Protein AF-A7I366-F1 (afdb_monomer_lite)

pLDDT: mean 82.1, std 17.35, range [37.41, 98.12]

Secondary structure (DSSP, 8-state):
-HHHHHHTS-GGGGTS----HHHHTT-EEEEEEEETTTTEEEEEEEE-SSHHHHHHHHHHTSSS-HHHHHHHHHHHHTS-HHHHHHHHHH---TTTTTT--S-TTSHHHHHHHHHHHHT-EEEEEEEEEEEEEEEEEETTTTEEEEEEEEEEEEEEEEEEEEEEE-

Sequence (166 aa):
MGNTLEHAYIDSFNKSGIKNLGKEKLKWWVCGYYSKNEKNLVLIFYDYGVGIRESAKYNAGKKVDNIFKERILNFIDKKTDAELINMAINKDLSKYKKYFKRDRGKGLKSFQNFAKECGYDSELMVISGNGRYIFTYDSKNLKENINTNIIKYDIDGMFIKWKLQL

Organism: Campylobacter hominis (strain ATCC BAA-381 / DSM 21671 / CCUG 45161 / LMG 19568 / NCTC 13146 / CH001A) (NCBI:txid360107)

Foldseek 3Di:
DVCLVLQFQDPCLVVPPPPDPQNVVSDKDKDWDADPVQRKTKIKIFHLGQWQLVSQLVLLPPADDPVSSVVSNVVSVPDDSQVSVCCQAPDPPVVCCVPPVDPGRCVNVVLVVVCQVVLWWKWKWKAAFQKIWIWTAHSVVRDIDIDIDGHPGTDGGMMIMMMTRD

Radius of gyration: 16.86 Å; chains: 1; bounding box: 44×35×49 Å

Structure (mmCIF, N/CA/C/O backbone):
data_AF-A7I366-F1
#
_entry.id   AF-A7I366-F1
#
loop_
_atom_site.group_PDB
_atom_site.id
_atom_site.type_symbol
_atom_site.label_atom_id
_atom_site.label_alt_id
_atom_site.label_comp_id
_atom_site.label_asym_id
_atom_site.label_entity_id
_atom_site.label_seq_id
_atom_site.pdbx_PDB_ins_code
_atom_site.Cartn_x
_atom_site.Cartn_y
_atom_site.Cartn_z
_atom_site.occupancy
_atom_site.B_iso_or_equiv
_atom_site.auth_seq_id
_atom_site.auth_comp_id
_atom_site.auth_asym_id
_atom_site.auth_atom_id
_atom_site.pdbx_PDB_model_num
ATOM 1 N N . MET A 1 1 ? -10.075 2.582 -10.572 1.00 65.56 1 MET A N 1
ATOM 2 C CA . MET A 1 1 ? -9.087 3.151 -9.634 1.00 65.56 1 MET A CA 1
ATOM 3 C C . MET A 1 1 ? -8.048 3.926 -10.437 1.00 65.56 1 MET A C 1
ATOM 5 O O . MET A 1 1 ? -7.474 3.344 -11.349 1.00 65.56 1 MET A O 1
ATOM 9 N N . GLY A 1 2 ? -7.829 5.217 -10.148 1.00 68.88 2 GLY A N 1
ATOM 10 C CA . GLY A 1 2 ? -6.888 6.064 -10.907 1.00 68.88 2 GLY A CA 1
ATOM 11 C C . GLY A 1 2 ? -5.450 5.530 -10.895 1.00 68.88 2 GLY A C 1
ATOM 12 O O . GLY A 1 2 ? -4.852 5.370 -11.953 1.00 68.88 2 GLY A O 1
ATOM 13 N N . ASN A 1 3 ? -4.952 5.117 -9.720 1.00 72.00 3 ASN A N 1
ATOM 14 C CA . ASN A 1 3 ? -3.615 4.520 -9.573 1.00 72.00 3 ASN A CA 1
ATOM 15 C C . ASN A 1 3 ? -3.391 3.322 -10.504 1.00 72.00 3 ASN A C 1
ATOM 17 O O . ASN A 1 3 ? -2.336 3.212 -11.115 1.00 72.00 3 ASN A O 1
ATOM 21 N N . THR A 1 4 ? -4.379 2.438 -10.640 1.00 73.56 4 THR A N 1
ATOM 22 C CA . THR A 1 4 ? -4.276 1.272 -11.520 1.00 73.56 4 THR A CA 1
ATOM 23 C C . THR A 1 4 ? -4.104 1.697 -12.980 1.00 73.56 4 THR A C 1
ATOM 25 O O . THR A 1 4 ? -3.172 1.255 -13.643 1.00 73.56 4 THR A O 1
ATOM 28 N N . LEU A 1 5 ? -4.944 2.608 -13.478 1.00 69.31 5 LEU A N 1
ATOM 29 C CA . LEU A 1 5 ? -4.851 3.081 -14.864 1.00 69.31 5 LEU A CA 1
ATOM 30 C C . LEU A 1 5 ? -3.518 3.789 -15.151 1.00 69.31 5 LEU A C 1
ATOM 32 O O . LEU A 1 5 ? -2.992 3.688 -16.253 1.00 69.31 5 LEU A O 1
ATOM 36 N N . GLU A 1 6 ? -2.955 4.484 -14.163 1.00 70.19 6 GLU A N 1
ATOM 37 C CA . GLU A 1 6 ? -1.702 5.224 -14.332 1.00 70.19 6 GLU A CA 1
ATOM 38 C C . GLU A 1 6 ? -0.433 4.378 -14.163 1.00 70.19 6 GLU A C 1
ATOM 40 O O . GLU A 1 6 ? 0.637 4.775 -14.643 1.00 70.19 6 GLU A O 1
ATOM 45 N N . HIS A 1 7 ? -0.501 3.278 -13.410 1.00 73.50 7 HIS A N 1
ATOM 46 C CA . HIS A 1 7 ? 0.689 2.581 -12.907 1.00 73.50 7 HIS A CA 1
ATOM 47 C C . HIS A 1 7 ? 0.687 1.070 -13.134 1.00 73.50 7 HIS A C 1
ATOM 49 O O . HIS A 1 7 ? 1.767 0.490 -13.219 1.00 73.50 7 HIS A O 1
ATOM 55 N N . ALA A 1 8 ? -0.481 0.431 -13.220 1.00 76.31 8 ALA A N 1
ATOM 56 C CA . ALA A 1 8 ? -0.594 -1.018 -13.366 1.00 76.31 8 ALA A CA 1
ATOM 57 C C . ALA A 1 8 ? -0.477 -1.459 -14.833 1.00 76.31 8 ALA A C 1
ATOM 59 O O . ALA A 1 8 ? 0.141 -2.486 -15.110 1.00 76.31 8 ALA A O 1
ATOM 60 N N . TYR A 1 9 ? -1.023 -0.675 -15.769 1.00 78.69 9 TYR A N 1
ATOM 61 C CA . TYR A 1 9 ? -1.103 -1.028 -17.190 1.00 78.69 9 TYR A CA 1
ATOM 62 C C . TYR A 1 9 ? -0.306 -0.054 -18.064 1.00 78.69 9 TYR A C 1
ATOM 64 O O . TYR A 1 9 ? -0.820 0.947 -18.556 1.00 78.69 9 TYR A O 1
ATOM 72 N N . ILE A 1 10 ? 0.985 -0.328 -18.232 1.00 74.25 10 ILE A N 1
ATOM 73 C CA . ILE A 1 10 ? 1.894 0.496 -19.044 1.00 74.25 10 ILE A CA 1
ATOM 74 C C . ILE A 1 10 ? 1.772 0.154 -20.540 1.00 74.25 10 ILE A C 1
ATOM 76 O O . ILE A 1 10 ? 1.463 -0.979 -20.887 1.00 74.25 10 ILE A O 1
ATOM 80 N N . ASP A 1 11 ? 2.070 1.088 -21.451 1.00 64.75 11 ASP A N 1
ATOM 81 C CA . ASP A 1 11 ? 1.878 0.874 -22.906 1.00 64.75 11 ASP A CA 1
ATOM 82 C C . ASP A 1 11 ? 2.648 -0.336 -23.474 1.00 64.75 11 ASP A C 1
ATOM 84 O O . ASP A 1 11 ? 2.230 -0.952 -24.456 1.00 64.75 11 ASP A O 1
ATOM 88 N N . SER A 1 12 ? 3.782 -0.702 -22.860 1.00 58.19 12 SER A N 1
ATOM 89 C CA . SER A 1 12 ? 4.572 -1.880 -23.245 1.00 58.19 12 SER A CA 1
ATOM 90 C C . SER A 1 12 ? 3.915 -3.210 -22.860 1.00 58.19 12 SER A C 1
ATOM 92 O O . SER A 1 12 ? 4.306 -4.250 -23.384 1.00 58.19 12 SER A O 1
ATOM 94 N N . PHE A 1 13 ? 2.898 -3.187 -21.999 1.00 56.84 13 PHE A N 1
ATOM 95 C CA . PHE A 1 13 ? 2.160 -4.362 -21.537 1.00 56.84 13 PHE A CA 1
ATOM 96 C C . PHE A 1 13 ? 1.322 -4.998 -22.656 1.00 56.84 13 PHE A C 1
ATOM 98 O O . PHE A 1 13 ? 1.206 -6.215 -22.717 1.00 56.84 13 PHE A O 1
ATOM 105 N N . ASN A 1 14 ? 0.840 -4.195 -23.611 1.00 50.84 14 ASN A N 1
ATOM 106 C CA . ASN A 1 14 ? 0.123 -4.688 -24.795 1.00 50.84 14 ASN A CA 1
ATOM 107 C C . ASN A 1 14 ? 1.056 -5.266 -25.878 1.00 50.84 14 ASN A C 1
ATOM 109 O O . ASN A 1 14 ? 0.588 -5.925 -26.801 1.00 50.84 14 ASN A O 1
ATOM 113 N N . LYS A 1 15 ? 2.373 -5.021 -25.794 1.00 49.75 15 LYS A N 1
ATOM 114 C CA . LYS A 1 15 ? 3.354 -5.428 -26.820 1.00 49.75 15 LYS A CA 1
ATOM 115 C C . LYS A 1 15 ? 4.118 -6.712 -26.481 1.00 49.75 15 LYS A C 1
ATOM 117 O O . LYS A 1 15 ? 4.785 -7.249 -27.356 1.00 49.75 15 LYS A O 1
ATOM 122 N N . SER A 1 16 ? 4.044 -7.203 -25.243 1.00 50.28 16 SER A N 1
ATOM 123 C CA . SER A 1 16 ? 4.858 -8.332 -24.764 1.00 50.28 16 SER A CA 1
ATOM 124 C C . SER A 1 16 ? 4.280 -9.722 -25.064 1.00 50.28 16 SER A C 1
ATOM 126 O O . SER A 1 16 ? 4.926 -10.717 -24.753 1.00 50.28 16 SER A O 1
ATOM 128 N N . GLY A 1 17 ? 3.082 -9.826 -25.654 1.00 49.22 17 GLY A N 1
ATOM 129 C CA . GLY A 1 17 ? 2.483 -11.115 -26.039 1.00 49.22 17 GLY A CA 1
ATOM 130 C C . GLY A 1 17 ? 2.118 -12.042 -24.868 1.00 49.22 17 GLY A C 1
ATOM 131 O O . GLY A 1 17 ? 1.791 -13.208 -25.092 1.00 49.22 17 GLY A O 1
ATOM 132 N N . ILE A 1 18 ? 2.164 -11.552 -23.622 1.00 50.19 18 ILE A N 1
ATOM 133 C CA . ILE A 1 18 ? 1.820 -12.327 -22.424 1.00 50.19 18 ILE A CA 1
ATOM 134 C C . ILE A 1 18 ? 0.296 -12.498 -22.364 1.00 50.19 18 ILE A C 1
ATOM 136 O O . ILE A 1 18 ? -0.425 -11.605 -21.919 1.00 50.19 18 ILE A O 1
ATOM 140 N N . LYS A 1 19 ? -0.182 -13.674 -22.789 1.00 46.09 19 LYS A N 1
ATOM 141 C CA . LYS A 1 19 ? -1.594 -14.075 -22.728 1.00 46.09 19 LYS A CA 1
ATOM 142 C C . LYS A 1 19 ? -2.020 -14.391 -21.299 1.00 46.09 19 LYS A C 1
ATOM 144 O O . LYS A 1 19 ? -2.027 -15.545 -20.878 1.00 46.09 19 LYS A O 1
ATOM 149 N N . ASN A 1 20 ? -2.375 -13.364 -20.537 1.00 55.56 20 ASN A N 1
ATOM 150 C CA . ASN A 1 20 ? -3.057 -13.527 -19.258 1.00 55.56 20 ASN A CA 1
ATOM 151 C C . ASN A 1 20 ? -4.354 -12.704 -19.288 1.00 55.56 20 ASN A C 1
ATOM 153 O O . ASN A 1 20 ? -4.325 -11.477 -19.339 1.00 55.56 20 ASN A O 1
ATOM 157 N N . LEU A 1 21 ? -5.505 -13.383 -19.276 1.00 51.25 21 LEU A N 1
ATOM 158 C CA . LEU A 1 21 ? -6.839 -12.798 -19.490 1.00 51.25 21 LEU A CA 1
ATOM 159 C C . LEU A 1 21 ? -7.182 -11.642 -18.532 1.00 51.25 21 LEU A C 1
ATOM 161 O O . LEU A 1 21 ? -7.965 -10.759 -18.888 1.00 51.25 21 LEU A O 1
ATOM 165 N N . GLY A 1 22 ? -6.623 -11.642 -17.315 1.00 54.44 22 GLY A N 1
ATOM 166 C CA . GLY A 1 22 ? -6.773 -10.538 -16.358 1.00 54.44 22 GLY A CA 1
ATOM 167 C C . GLY A 1 22 ? -5.958 -9.298 -16.743 1.00 54.44 22 GLY A C 1
ATOM 168 O O . GLY A 1 22 ? -6.433 -8.173 -16.582 1.00 54.44 22 GLY A O 1
ATOM 169 N N . LYS A 1 23 ? -4.769 -9.524 -17.315 1.00 55.84 23 LYS A N 1
ATOM 170 C CA . LYS A 1 23 ? -3.814 -8.512 -17.787 1.00 55.84 23 LYS A CA 1
ATOM 171 C C . LYS A 1 23 ? -4.284 -7.855 -19.090 1.00 55.84 23 LYS A C 1
ATOM 173 O O . LYS A 1 23 ? -4.281 -6.634 -19.186 1.00 55.84 23 LYS A O 1
ATOM 178 N N . GLU A 1 24 ? -4.781 -8.644 -20.044 1.00 59.50 24 GLU A N 1
ATOM 179 C CA . GLU A 1 24 ? -5.268 -8.165 -21.353 1.00 59.50 24 GLU A CA 1
ATOM 180 C C . GLU A 1 24 ? -6.542 -7.316 -21.259 1.00 59.50 24 GLU A C 1
ATOM 182 O O . GLU A 1 24 ? -6.758 -6.408 -22.058 1.00 59.50 24 GLU A O 1
ATOM 187 N N . LYS A 1 25 ? -7.404 -7.600 -20.275 1.00 65.94 25 LYS A N 1
ATOM 188 C CA . LYS A 1 25 ? -8.679 -6.887 -20.088 1.00 65.94 25 LYS A CA 1
ATOM 189 C C . LYS A 1 25 ? -8.584 -5.708 -19.119 1.00 65.94 25 LYS A C 1
ATOM 191 O O . LYS A 1 25 ? -9.624 -5.151 -18.774 1.00 65.94 25 LYS A O 1
ATOM 196 N N . LEU A 1 26 ? -7.374 -5.354 -18.668 1.00 74.75 26 LEU A N 1
ATOM 197 C CA . LEU A 1 26 ? -7.122 -4.225 -17.763 1.00 74.75 26 LEU A CA 1
ATOM 198 C C . LEU A 1 26 ? -8.025 -4.268 -16.515 1.00 74.75 26 LEU A C 1
ATOM 200 O O . LEU A 1 26 ? -8.588 -3.256 -16.085 1.00 74.75 26 LEU A O 1
ATOM 204 N N . LYS A 1 27 ? -8.223 -5.476 -15.967 1.00 81.25 27 LYS A N 1
ATOM 205 C CA . LYS A 1 27 ? -9.156 -5.704 -14.861 1.00 81.25 27 LYS A CA 1
ATOM 206 C C . LYS A 1 27 ? -8.488 -5.493 -13.512 1.00 81.25 27 LYS A C 1
ATOM 208 O O . LYS A 1 27 ? -7.406 -6.019 -13.241 1.00 81.25 27 LYS A O 1
ATOM 213 N N . TRP A 1 28 ? -9.205 -4.782 -12.656 1.00 88.00 28 TRP A N 1
ATOM 214 C CA . TRP A 1 28 ? -8.921 -4.629 -11.240 1.00 88.00 28 TRP A CA 1
ATOM 215 C C . TRP A 1 28 ? -10.203 -4.902 -10.458 1.00 88.00 28 TRP A C 1
ATOM 217 O O . TRP A 1 28 ? -11.311 -4.748 -10.978 1.00 88.00 28 TRP A O 1
ATOM 227 N N . TRP A 1 29 ? -10.040 -5.321 -9.214 1.00 90.56 29 TRP A N 1
ATOM 228 C CA . TRP A 1 29 ? -11.125 -5.676 -8.318 1.00 90.56 29 TRP A CA 1
ATOM 229 C C . TRP A 1 29 ? -11.068 -4.801 -7.083 1.00 90.56 29 TRP A C 1
ATOM 231 O O . TRP A 1 29 ? -10.000 -4.405 -6.613 1.00 90.56 29 TRP A O 1
ATOM 241 N N . VAL A 1 30 ? -12.252 -4.548 -6.547 1.00 93.69 30 VAL A N 1
ATOM 242 C CA . VAL A 1 30 ? -12.439 -4.033 -5.203 1.00 93.69 30 VAL A CA 1
ATOM 243 C C . VAL A 1 30 ? -13.454 -4.920 -4.505 1.00 93.69 30 VAL A C 1
ATOM 245 O O . VAL A 1 30 ? -14.479 -5.274 -5.086 1.00 93.69 30 VAL A O 1
ATOM 248 N N . CYS A 1 31 ? -13.168 -5.289 -3.266 1.00 96.19 31 CYS A N 1
ATOM 249 C CA . CYS A 1 31 ? -14.165 -5.846 -2.372 1.00 96.19 31 CYS A CA 1
ATOM 250 C C . CYS A 1 31 ? -14.085 -5.136 -1.028 1.00 96.19 31 CYS A C 1
ATOM 252 O O . CYS A 1 31 ? -13.063 -4.558 -0.661 1.00 96.19 31 CYS A O 1
ATOM 254 N N . GLY A 1 32 ? -15.189 -5.144 -0.299 1.00 96.50 32 GLY A N 1
ATOM 255 C CA . GLY A 1 32 ? -15.229 -4.538 1.011 1.00 96.50 32 GLY A CA 1
ATOM 256 C C . GLY A 1 32 ? -16.351 -5.114 1.838 1.00 96.50 32 GLY A C 1
ATOM 257 O O . GLY A 1 32 ? -17.340 -5.613 1.302 1.00 96.50 32 GLY A O 1
ATOM 258 N N . TYR A 1 33 ? -16.179 -5.055 3.148 1.00 96.75 33 TYR A N 1
ATOM 259 C CA . TYR A 1 33 ? -17.217 -5.439 4.085 1.00 96.75 33 TYR A CA 1
ATOM 260 C C . TYR A 1 33 ? -17.157 -4.555 5.321 1.00 96.75 33 TYR A C 1
ATOM 262 O O . TYR A 1 33 ? -16.117 -3.987 5.662 1.00 96.75 33 TYR A O 1
ATOM 270 N N . TYR A 1 34 ? -18.298 -4.462 5.994 1.00 97.62 34 TYR A N 1
ATOM 271 C CA . TYR A 1 34 ? -18.425 -3.774 7.264 1.00 97.62 34 TYR A CA 1
ATOM 272 C C . TYR A 1 34 ? -19.049 -4.714 8.293 1.00 97.62 34 TYR A C 1
ATOM 274 O O . TYR A 1 34 ? -20.139 -5.246 8.076 1.00 97.62 34 TYR A O 1
ATOM 282 N N . SER A 1 35 ? -18.357 -4.920 9.412 1.00 96.56 35 SER A N 1
ATOM 283 C CA . SER A 1 35 ? -18.885 -5.647 10.567 1.00 96.56 35 SER A CA 1
ATOM 284 C C . SER A 1 35 ? -19.502 -4.657 11.546 1.00 96.56 35 SER A C 1
ATOM 286 O O . SER A 1 35 ? -18.789 -3.841 12.124 1.00 96.56 35 SER A O 1
ATOM 288 N N . LYS A 1 36 ? -20.821 -4.743 11.762 1.00 94.12 36 LYS A N 1
ATOM 289 C CA . LYS A 1 36 ? -21.526 -3.903 12.748 1.00 94.12 36 LYS A CA 1
ATOM 290 C C . LYS A 1 36 ? -21.092 -4.209 14.182 1.00 94.12 36 LYS A C 1
ATOM 292 O O . LYS A 1 36 ? -20.893 -3.284 14.959 1.00 94.12 36 LYS A O 1
ATOM 297 N N . ASN A 1 37 ? -20.923 -5.491 14.510 1.00 94.81 37 ASN A N 1
ATOM 298 C CA . ASN A 1 37 ? -20.573 -5.934 15.863 1.00 94.81 37 ASN A CA 1
ATOM 299 C C . ASN A 1 37 ? -19.168 -5.477 16.249 1.00 94.81 37 ASN A C 1
ATOM 301 O O . ASN A 1 37 ? -18.953 -4.988 17.351 1.00 94.81 37 ASN A O 1
ATOM 305 N N . GLU A 1 38 ? -18.224 -5.607 15.319 1.00 93.19 38 GLU A N 1
ATOM 306 C CA . GLU A 1 38 ? -16.838 -5.218 15.556 1.00 93.19 38 GLU A CA 1
ATOM 307 C C . GLU A 1 38 ? -16.545 -3.778 15.142 1.00 93.19 38 GLU A C 1
ATOM 309 O O . GLU A 1 38 ? -15.410 -3.359 15.277 1.00 93.19 38 GLU A O 1
ATOM 314 N N . LYS A 1 39 ? -17.507 -3.042 14.570 1.00 95.25 39 LYS A N 1
ATOM 315 C CA . LYS A 1 39 ? -17.306 -1.718 13.950 1.00 95.25 39 LYS A CA 1
ATOM 316 C C . LYS A 1 39 ? -16.096 -1.649 13.003 1.00 95.25 39 LYS A C 1
ATOM 318 O O . LYS A 1 39 ? -15.410 -0.637 12.912 1.00 95.25 39 LYS A O 1
ATOM 323 N N . ASN A 1 40 ? -15.858 -2.727 12.261 1.00 96.12 40 ASN A N 1
ATOM 324 C CA . ASN A 1 40 ? -14.701 -2.868 11.382 1.00 96.12 40 ASN A CA 1
ATOM 325 C C . ASN A 1 40 ? -15.091 -2.665 9.920 1.00 96.12 40 ASN A C 1
ATOM 327 O O . ASN A 1 40 ? -15.897 -3.430 9.391 1.00 96.12 40 ASN A O 1
ATOM 331 N N . LEU A 1 41 ? -14.485 -1.678 9.259 1.00 97.44 41 LEU A N 1
ATOM 332 C CA . LEU A 1 41 ? -14.551 -1.495 7.810 1.00 97.44 41 LEU A CA 1
ATOM 333 C C . LEU A 1 41 ? -13.281 -2.058 7.175 1.00 97.44 41 LEU A C 1
ATOM 335 O O . LEU A 1 41 ? -12.175 -1.671 7.542 1.00 97.44 41 LEU A O 1
ATOM 339 N N . VAL A 1 42 ? -13.434 -2.943 6.193 1.00 97.75 42 VAL A N 1
ATOM 340 C CA . VAL A 1 42 ? -12.314 -3.466 5.407 1.00 97.75 42 VAL A CA 1
ATOM 341 C C . VAL A 1 42 ? -12.575 -3.217 3.935 1.00 97.75 42 VAL A C 1
ATOM 343 O O . VAL A 1 42 ? -13.629 -3.581 3.420 1.00 97.75 42 VAL A O 1
ATOM 346 N N . LEU A 1 43 ? -11.593 -2.632 3.258 1.00 97.31 43 LEU A N 1
ATOM 347 C CA . LEU A 1 43 ? -11.548 -2.459 1.814 1.00 97.31 43 LEU A CA 1
ATOM 348 C C . LEU A 1 43 ? -10.313 -3.173 1.268 1.00 97.31 43 LEU A C 1
ATOM 350 O O . LEU A 1 43 ? -9.216 -3.047 1.811 1.00 97.31 43 LEU A O 1
ATOM 354 N N . ILE A 1 44 ? -10.486 -3.927 0.192 1.00 97.12 44 ILE A N 1
ATOM 355 C CA . ILE A 1 44 ? -9.423 -4.655 -0.492 1.00 97.12 44 ILE A CA 1
ATOM 356 C C . ILE A 1 44 ? -9.460 -4.267 -1.963 1.00 97.12 44 ILE A C 1
ATOM 358 O O . ILE A 1 44 ? -10.514 -4.293 -2.593 1.00 97.12 44 ILE A O 1
ATOM 362 N N . PHE A 1 45 ? -8.298 -3.937 -2.508 1.00 94.75 45 PHE A N 1
ATOM 363 C CA . PHE A 1 45 ? -8.083 -3.625 -3.911 1.00 94.75 45 PHE A CA 1
ATOM 364 C C . PHE A 1 45 ? -7.041 -4.582 -4.467 1.00 94.75 45 PHE A C 1
ATOM 366 O O . PHE A 1 45 ? -6.040 -4.873 -3.808 1.00 94.75 45 PHE A O 1
ATOM 373 N N . TYR A 1 46 ? -7.259 -5.048 -5.688 1.00 93.50 46 TYR A N 1
ATOM 374 C CA . TYR A 1 46 ? -6.273 -5.851 -6.387 1.00 93.50 46 TYR A CA 1
ATOM 375 C C . TYR A 1 46 ? -6.276 -5.530 -7.875 1.00 93.50 46 TYR A C 1
ATOM 377 O O . TYR A 1 46 ? -7.333 -5.518 -8.506 1.00 93.50 46 TYR A O 1
ATOM 385 N N . ASP A 1 47 ? -5.100 -5.289 -8.441 1.00 89.88 47 ASP A N 1
ATOM 386 C CA . ASP A 1 47 ? -4.903 -5.246 -9.886 1.00 89.88 47 ASP A CA 1
ATOM 387 C C . ASP A 1 47 ? -3.969 -6.365 -10.350 1.00 89.88 47 ASP A C 1
ATOM 389 O O . ASP A 1 47 ? -3.082 -6.782 -9.613 1.00 89.88 47 ASP A O 1
ATOM 393 N N . TYR A 1 48 ? -4.152 -6.831 -11.590 1.00 86.38 48 TYR A N 1
ATOM 394 C CA . TYR A 1 48 ? -3.171 -7.676 -12.288 1.00 86.38 48 TYR A CA 1
ATOM 395 C C . TYR A 1 48 ? -2.186 -6.816 -13.099 1.00 86.38 48 TYR A C 1
ATOM 397 O O . TYR A 1 48 ? -1.955 -7.059 -14.280 1.00 86.38 48 TYR A O 1
ATOM 405 N N . GLY A 1 49 ? -1.644 -5.750 -12.518 1.00 85.94 49 GLY A N 1
ATOM 406 C CA . GLY A 1 49 ? -0.675 -4.888 -13.186 1.00 85.94 49 GLY A CA 1
ATOM 407 C C . GLY A 1 49 ? 0.731 -5.468 -13.324 1.00 85.94 49 GLY A C 1
ATOM 408 O O . GLY A 1 49 ? 1.020 -6.610 -12.969 1.00 85.94 49 GLY A O 1
ATOM 409 N N . VAL A 1 50 ? 1.647 -4.613 -13.776 1.00 85.62 50 VAL A N 1
ATOM 410 C CA . VAL A 1 50 ? 3.100 -4.871 -13.792 1.00 85.62 50 VAL A CA 1
ATOM 411 C C . VAL A 1 50 ? 3.751 -4.899 -12.403 1.00 85.62 50 VAL A C 1
ATOM 413 O O . VAL A 1 50 ? 4.907 -5.290 -12.272 1.00 85.62 50 VAL A O 1
ATOM 416 N N . GLY A 1 51 ? 3.032 -4.464 -11.367 1.00 89.25 51 GLY A N 1
ATOM 417 C CA . GLY A 1 51 ? 3.552 -4.360 -10.006 1.00 89.25 51 GLY A CA 1
ATOM 418 C C . GLY A 1 51 ? 4.474 -3.156 -9.777 1.00 89.25 51 GLY A C 1
ATOM 419 O O . GLY A 1 51 ? 4.741 -2.343 -10.666 1.00 89.25 51 GLY A O 1
ATOM 420 N N . ILE A 1 52 ? 4.937 -3.008 -8.536 1.00 9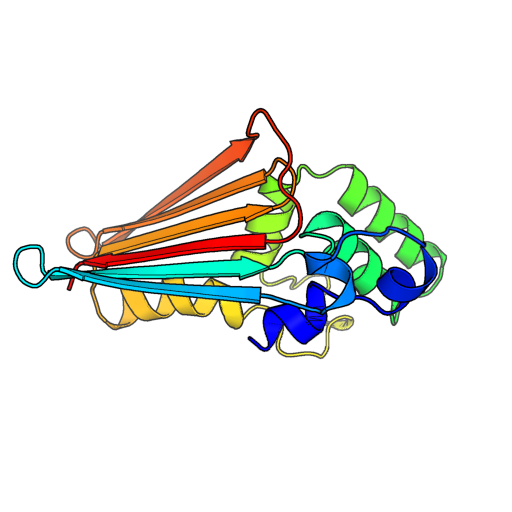0.06 52 ILE A N 1
ATOM 421 C CA . ILE A 1 52 ? 5.610 -1.802 -8.043 1.00 90.06 52 ILE A CA 1
ATOM 422 C C . ILE A 1 52 ? 6.955 -1.548 -8.726 1.00 90.06 52 ILE A C 1
ATOM 424 O O . ILE A 1 52 ? 7.271 -0.402 -9.043 1.00 90.06 52 ILE A O 1
ATOM 428 N N . ARG A 1 53 ? 7.739 -2.601 -8.979 1.00 90.44 53 ARG A N 1
ATOM 429 C CA . ARG A 1 53 ? 9.086 -2.498 -9.548 1.00 90.44 53 ARG A CA 1
ATOM 430 C C . ARG A 1 53 ? 9.054 -2.001 -10.980 1.00 90.44 53 ARG A C 1
ATOM 432 O O . ARG A 1 53 ? 9.679 -0.992 -11.299 1.00 90.44 53 ARG A O 1
ATOM 439 N N . GLU A 1 54 ? 8.291 -2.676 -11.825 1.00 87.00 54 GLU A N 1
ATOM 440 C CA . GLU A 1 54 ? 8.176 -2.313 -13.233 1.00 87.00 54 GLU A CA 1
ATOM 441 C C . GLU A 1 54 ? 7.436 -0.984 -13.406 1.00 87.00 54 GLU A C 1
ATOM 443 O O . GLU A 1 54 ? 7.843 -0.154 -14.222 1.00 87.00 54 GLU A O 1
ATOM 448 N N . SER A 1 55 ? 6.445 -0.698 -12.554 1.00 84.94 55 SER A N 1
ATOM 449 C CA . SER A 1 55 ? 5.847 0.636 -12.476 1.00 84.94 55 SER A CA 1
ATOM 450 C C . SER A 1 55 ? 6.889 1.709 -12.139 1.00 84.94 55 SER A C 1
ATOM 452 O O . SER A 1 55 ? 6.951 2.744 -12.809 1.00 84.94 55 SER A O 1
ATOM 454 N N . ALA A 1 56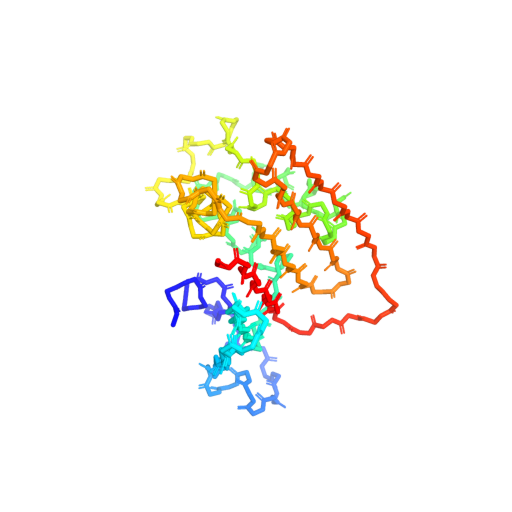 ? 7.760 1.474 -11.152 1.00 84.00 56 ALA A N 1
ATOM 455 C CA . ALA A 1 56 ? 8.823 2.409 -10.789 1.00 84.00 56 ALA A CA 1
ATOM 456 C C . ALA A 1 56 ? 9.816 2.626 -11.944 1.00 84.00 56 ALA A C 1
ATOM 458 O O . ALA A 1 56 ? 10.129 3.776 -12.262 1.00 84.00 56 ALA A O 1
ATOM 459 N N . LYS A 1 57 ? 10.256 1.555 -12.619 1.00 84.25 57 LYS A N 1
ATOM 460 C CA . LYS A 1 57 ? 11.178 1.624 -13.768 1.00 84.25 57 LYS A CA 1
ATOM 461 C C . LYS A 1 57 ? 10.582 2.374 -14.954 1.00 84.25 57 LYS A C 1
ATOM 463 O O . LYS A 1 57 ? 11.209 3.294 -15.478 1.00 84.25 57 LYS A O 1
ATOM 468 N N . TYR A 1 58 ? 9.356 2.030 -15.350 1.00 78.56 58 TYR A N 1
ATOM 469 C CA . TYR A 1 58 ? 8.661 2.691 -16.456 1.00 78.56 58 TYR A CA 1
ATOM 470 C C . TYR A 1 58 ? 8.493 4.192 -16.189 1.00 78.56 58 TYR A C 1
ATOM 472 O O . TYR A 1 58 ? 8.669 5.034 -17.073 1.00 78.56 58 TYR A O 1
ATOM 480 N N . ASN A 1 59 ? 8.211 4.548 -14.938 1.00 73.56 59 ASN A N 1
ATOM 481 C CA . ASN A 1 59 ? 8.053 5.933 -14.533 1.00 73.56 59 ASN A CA 1
ATOM 482 C C . ASN A 1 59 ? 9.378 6.700 -14.388 1.00 73.56 59 ASN A C 1
ATOM 484 O O . ASN A 1 59 ? 9.369 7.918 -14.563 1.00 73.56 59 ASN A O 1
ATOM 488 N N . ALA A 1 60 ? 10.496 6.030 -14.099 1.00 71.88 60 ALA A N 1
ATOM 489 C CA . ALA A 1 60 ? 11.807 6.647 -13.885 1.00 71.88 60 ALA A CA 1
ATOM 490 C C . ALA A 1 60 ? 12.385 7.364 -15.120 1.00 71.88 60 ALA A C 1
ATOM 492 O O . ALA A 1 60 ? 13.232 8.237 -14.969 1.00 71.88 60 ALA A O 1
ATOM 493 N N . GLY A 1 61 ? 11.929 7.027 -16.332 1.00 61.94 61 GLY A N 1
ATOM 494 C CA . GLY A 1 61 ? 12.552 7.468 -17.586 1.00 61.94 61 GLY A CA 1
ATOM 495 C C . GLY A 1 61 ? 11.783 8.495 -18.419 1.00 61.94 61 GLY A C 1
ATOM 496 O O . GLY A 1 61 ? 12.233 8.814 -19.513 1.00 61.94 61 GLY A O 1
ATOM 497 N N . LYS A 1 62 ? 10.625 9.004 -17.972 1.00 63.16 62 LYS A N 1
ATOM 498 C CA . LYS A 1 62 ? 9.762 9.831 -18.845 1.00 63.16 62 LYS A CA 1
ATOM 499 C C . LYS A 1 62 ? 10.269 11.261 -19.108 1.00 63.16 62 LYS A C 1
ATOM 501 O O . LYS A 1 62 ? 9.725 11.907 -19.998 1.00 63.16 62 LYS A O 1
ATOM 506 N N . LYS A 1 63 ? 11.240 11.784 -18.339 1.00 59.75 63 LYS A N 1
ATOM 507 C CA . LYS A 1 63 ? 11.683 13.202 -18.408 1.00 59.75 63 LYS A CA 1
ATOM 508 C C . LYS A 1 63 ? 13.154 13.456 -18.024 1.00 59.75 63 LYS A C 1
ATOM 510 O O . LYS A 1 63 ? 13.491 14.570 -17.633 1.00 59.75 63 LYS A O 1
ATOM 515 N N . VAL A 1 64 ? 14.011 12.442 -18.070 1.00 65.75 64 VAL A N 1
ATOM 516 C CA . VAL A 1 64 ? 15.428 12.556 -17.674 1.00 65.75 64 VAL A CA 1
ATOM 517 C C . VAL A 1 64 ? 16.324 12.074 -18.808 1.00 65.75 64 VAL A C 1
ATOM 519 O O . VAL A 1 64 ? 15.901 11.225 -19.593 1.00 65.75 64 VAL A O 1
ATOM 522 N N . ASP A 1 65 ? 17.533 12.627 -18.909 1.00 73.06 65 ASP A N 1
ATOM 523 C CA . ASP A 1 65 ? 18.525 12.163 -19.879 1.00 73.06 65 ASP A CA 1
ATOM 524 C C . ASP A 1 65 ? 18.940 10.699 -19.621 1.00 73.06 65 ASP A C 1
ATOM 526 O O . ASP A 1 65 ? 18.652 10.111 -18.571 1.00 73.06 65 ASP A O 1
ATOM 530 N N . ASN A 1 66 ? 19.614 10.091 -20.601 1.00 74.06 66 ASN A N 1
ATOM 531 C CA . ASN A 1 66 ? 19.957 8.669 -20.564 1.00 74.06 66 ASN A CA 1
ATOM 532 C C . ASN A 1 66 ? 20.886 8.297 -19.393 1.00 74.06 66 ASN A C 1
ATOM 534 O O . ASN A 1 66 ? 20.722 7.223 -18.815 1.00 74.06 66 ASN A O 1
ATOM 538 N N . ILE A 1 67 ? 21.804 9.185 -18.996 1.00 73.06 67 ILE A N 1
ATOM 539 C CA . ILE A 1 67 ? 22.774 8.933 -17.917 1.00 73.06 67 ILE A CA 1
ATOM 540 C C . ILE A 1 67 ? 22.061 8.918 -16.560 1.00 73.06 67 ILE A C 1
ATOM 542 O O . ILE A 1 67 ? 22.285 8.042 -15.720 1.00 73.06 67 ILE A O 1
ATOM 546 N N . PHE A 1 68 ? 21.161 9.874 -16.328 1.00 72.88 68 PHE A N 1
ATOM 547 C CA . PHE A 1 68 ? 20.356 9.912 -15.112 1.00 72.88 68 PHE A CA 1
ATOM 548 C C . PHE A 1 68 ? 19.335 8.778 -15.066 1.00 72.88 68 PHE A C 1
ATOM 550 O O . PHE A 1 68 ? 19.109 8.213 -13.993 1.00 72.88 68 PHE A O 1
ATOM 557 N N . LYS A 1 69 ? 18.758 8.403 -16.211 1.00 77.62 69 LYS A N 1
ATOM 558 C CA . LYS A 1 69 ? 17.857 7.252 -16.309 1.00 77.62 69 LYS A CA 1
ATOM 559 C C . LYS A 1 69 ? 18.543 5.971 -15.837 1.00 77.62 69 LYS A C 1
ATOM 561 O O . LYS A 1 69 ? 17.987 5.272 -14.995 1.00 77.62 69 LYS A O 1
ATOM 566 N N . GLU A 1 70 ? 19.755 5.695 -16.314 1.00 81.06 70 GLU A N 1
ATOM 567 C CA . GLU A 1 70 ? 20.515 4.503 -15.927 1.00 81.06 70 GLU A CA 1
ATOM 568 C C . GLU A 1 70 ? 20.816 4.475 -14.422 1.00 81.06 70 GLU A C 1
ATOM 570 O O . GLU A 1 70 ? 20.604 3.465 -13.752 1.00 81.06 70 GLU A O 1
ATOM 575 N N . ARG A 1 71 ? 21.207 5.618 -13.843 1.00 80.12 71 ARG A N 1
ATOM 576 C CA . ARG A 1 71 ? 21.421 5.740 -12.391 1.00 80.12 71 ARG A CA 1
ATOM 577 C C . ARG A 1 71 ? 20.162 5.438 -11.578 1.00 80.12 71 ARG A C 1
ATOM 579 O O . ARG A 1 71 ? 20.260 4.787 -10.539 1.00 80.12 71 ARG A O 1
ATOM 586 N N . ILE A 1 72 ? 18.993 5.901 -12.026 1.00 79.50 72 ILE A N 1
ATOM 587 C CA . ILE A 1 72 ? 17.723 5.642 -11.331 1.00 79.50 72 ILE A CA 1
ATOM 588 C C . ILE A 1 72 ? 17.320 4.170 -11.469 1.00 79.50 72 ILE A C 1
ATOM 590 O O . ILE A 1 72 ? 16.893 3.575 -10.482 1.00 79.50 72 ILE A O 1
ATOM 594 N N . LEU A 1 73 ? 17.484 3.567 -12.648 1.00 84.25 73 LEU A N 1
ATOM 595 C CA . LEU A 1 73 ? 17.201 2.143 -12.854 1.00 84.25 73 LEU A CA 1
ATOM 596 C C . LEU A 1 73 ? 18.101 1.268 -11.973 1.00 84.25 73 LEU A C 1
ATOM 598 O O . LEU A 1 73 ? 17.586 0.464 -11.202 1.00 84.25 73 LEU A O 1
ATOM 602 N N . ASN A 1 74 ? 19.409 1.537 -11.956 1.00 86.19 74 ASN A N 1
ATOM 603 C CA . ASN A 1 74 ? 20.362 0.865 -11.069 1.00 86.19 74 ASN A CA 1
ATOM 604 C C . ASN A 1 74 ? 20.009 1.040 -9.586 1.00 86.19 74 ASN A C 1
ATOM 606 O O . ASN A 1 74 ? 20.215 0.136 -8.777 1.00 86.19 74 ASN A O 1
ATOM 610 N N . PHE A 1 75 ? 19.484 2.206 -9.201 1.00 86.44 75 PHE A N 1
ATOM 611 C CA . PHE A 1 75 ? 18.990 2.424 -7.845 1.00 86.44 75 PHE A CA 1
ATOM 612 C C . PHE A 1 75 ? 17.755 1.562 -7.542 1.00 86.44 75 PHE A C 1
ATOM 614 O O . PHE A 1 75 ? 17.691 0.981 -6.463 1.00 86.44 75 PHE A O 1
ATOM 621 N N . ILE A 1 76 ? 16.797 1.459 -8.470 1.00 87.44 76 ILE A N 1
ATOM 622 C CA . ILE A 1 76 ? 15.587 0.633 -8.319 1.00 87.44 76 ILE A CA 1
ATOM 623 C C . ILE A 1 76 ? 15.942 -0.857 -8.252 1.00 87.44 76 ILE A C 1
ATOM 625 O O . ILE A 1 76 ? 15.414 -1.569 -7.401 1.00 87.44 76 ILE A O 1
ATOM 629 N N . ASP A 1 77 ? 16.857 -1.331 -9.098 1.00 89.00 77 ASP A N 1
ATOM 630 C CA . ASP A 1 77 ? 17.255 -2.744 -9.142 1.00 89.00 77 ASP A CA 1
ATOM 631 C C . ASP A 1 77 ? 17.956 -3.202 -7.860 1.00 89.00 77 ASP A C 1
ATOM 633 O O . ASP A 1 77 ? 17.805 -4.347 -7.446 1.00 89.00 77 ASP A O 1
ATOM 637 N N . LYS A 1 78 ? 18.638 -2.289 -7.161 1.00 92.31 78 LYS A N 1
ATOM 638 C CA . LYS A 1 78 ? 19.250 -2.556 -5.850 1.00 92.31 78 LYS A CA 1
ATOM 639 C C . LYS A 1 78 ? 18.258 -2.552 -4.684 1.00 92.31 78 LYS A C 1
ATOM 641 O O . LYS A 1 78 ? 18.675 -2.765 -3.547 1.00 92.31 78 LYS A O 1
ATOM 646 N N . LYS A 1 79 ? 16.979 -2.252 -4.924 1.00 91.69 79 LYS A N 1
ATOM 647 C CA . LYS A 1 79 ? 15.944 -2.202 -3.888 1.00 91.69 79 LYS A CA 1
ATOM 648 C C . LYS A 1 79 ? 15.065 -3.433 -3.921 1.00 91.69 79 LYS A C 1
ATOM 650 O O . LYS A 1 79 ? 14.701 -3.921 -4.988 1.00 91.69 79 LYS A O 1
ATOM 655 N N . THR A 1 80 ? 14.684 -3.898 -2.740 1.00 95.06 80 THR A N 1
ATOM 656 C CA . THR A 1 80 ? 13.638 -4.913 -2.573 1.00 95.06 80 THR A CA 1
ATOM 657 C C . THR A 1 80 ? 12.271 -4.325 -2.924 1.00 95.06 80 THR A C 1
ATOM 659 O O . THR A 1 80 ? 12.067 -3.112 -2.831 1.00 95.06 80 THR A O 1
ATOM 662 N N . ASP A 1 81 ? 11.305 -5.165 -3.298 1.00 95.31 81 ASP A N 1
ATOM 663 C CA . ASP A 1 81 ? 9.945 -4.684 -3.574 1.00 95.31 81 ASP A CA 1
ATOM 664 C C . ASP A 1 81 ? 9.318 -4.039 -2.329 1.00 95.31 81 ASP A C 1
ATOM 666 O O . ASP A 1 81 ? 8.652 -3.012 -2.432 1.00 95.31 81 ASP A O 1
ATOM 670 N N . ALA A 1 82 ? 9.603 -4.572 -1.135 1.00 95.88 82 ALA A N 1
ATOM 671 C CA . ALA A 1 82 ? 9.131 -4.013 0.130 1.00 95.88 82 ALA A CA 1
ATOM 672 C C . ALA A 1 82 ? 9.667 -2.588 0.367 1.00 95.88 82 ALA A C 1
ATOM 674 O O . ALA A 1 82 ? 8.916 -1.691 0.763 1.00 95.88 82 ALA A O 1
ATOM 675 N N . GLU A 1 83 ? 10.948 -2.345 0.064 1.00 92.94 83 GLU A N 1
ATOM 676 C CA . GLU A 1 83 ? 11.512 -0.996 0.090 1.00 92.94 83 GLU A CA 1
ATOM 677 C C . GLU A 1 83 ? 10.849 -0.096 -0.953 1.00 92.94 83 GLU A C 1
ATOM 679 O O . GLU A 1 83 ? 10.506 1.035 -0.623 1.00 92.94 83 GLU A O 1
ATOM 684 N N . LEU A 1 84 ? 10.638 -0.570 -2.185 1.00 91.81 84 LEU A N 1
ATOM 685 C CA . LEU A 1 84 ? 9.989 0.217 -3.240 1.00 91.81 84 LEU A CA 1
ATOM 686 C C . LEU A 1 84 ? 8.555 0.617 -2.858 1.00 91.81 84 LEU A C 1
ATOM 688 O O . LEU A 1 84 ? 8.174 1.770 -3.065 1.00 91.81 84 LEU A O 1
ATOM 692 N N . ILE A 1 85 ? 7.792 -0.284 -2.233 1.00 93.06 85 ILE A N 1
ATOM 693 C CA . ILE A 1 85 ? 6.455 0.007 -1.695 1.00 93.06 85 ILE A CA 1
ATOM 694 C C . ILE A 1 85 ? 6.546 1.071 -0.598 1.00 93.06 85 ILE A C 1
ATOM 696 O O . ILE A 1 85 ? 5.860 2.090 -0.670 1.00 93.06 85 ILE A O 1
ATOM 700 N N . ASN A 1 86 ? 7.434 0.887 0.385 1.00 92.31 86 ASN A N 1
ATOM 701 C CA . ASN A 1 86 ? 7.637 1.871 1.449 1.00 92.31 86 ASN A CA 1
ATOM 702 C C . ASN A 1 86 ? 8.022 3.246 0.874 1.00 92.31 86 ASN A C 1
ATOM 704 O O . ASN A 1 86 ? 7.530 4.277 1.325 1.00 92.31 86 ASN A O 1
ATOM 708 N N . MET A 1 87 ? 8.859 3.279 -0.167 1.00 87.50 87 MET A N 1
ATOM 709 C CA . MET A 1 87 ? 9.204 4.509 -0.876 1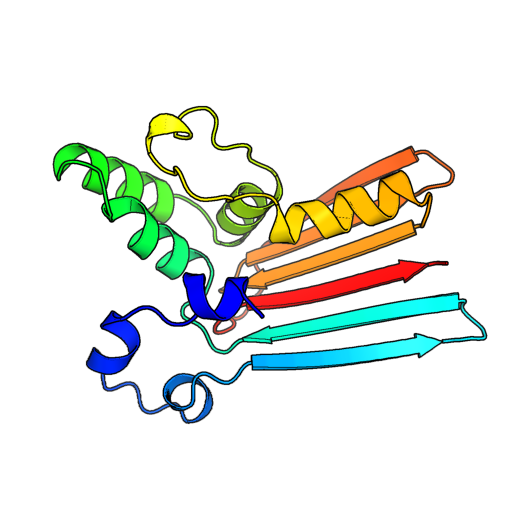.00 87.50 87 MET A CA 1
ATOM 710 C C . MET A 1 87 ? 7.993 5.156 -1.546 1.00 87.50 87 MET A C 1
ATOM 712 O O . MET A 1 87 ? 7.824 6.364 -1.423 1.00 87.50 87 MET A O 1
ATOM 716 N N . ALA A 1 88 ? 7.147 4.378 -2.218 1.00 85.56 88 ALA A N 1
ATOM 717 C CA . ALA A 1 88 ? 5.959 4.893 -2.891 1.00 85.56 88 ALA A CA 1
ATOM 718 C C . ALA A 1 88 ? 4.909 5.460 -1.919 1.00 85.56 88 ALA A C 1
ATOM 720 O O . ALA A 1 88 ? 4.184 6.386 -2.280 1.00 85.56 88 ALA A O 1
ATOM 721 N N . ILE A 1 89 ? 4.833 4.917 -0.699 1.00 87.50 89 ILE A N 1
ATOM 722 C CA . ILE A 1 89 ? 3.867 5.333 0.326 1.00 87.50 89 ILE A CA 1
ATOM 723 C C . ILE A 1 89 ? 4.401 6.495 1.166 1.00 87.50 89 ILE A C 1
ATOM 725 O O . ILE A 1 89 ? 3.706 7.486 1.365 1.00 87.50 89 ILE A O 1
ATOM 729 N N . ASN A 1 90 ? 5.621 6.364 1.691 1.00 83.62 90 ASN A N 1
ATOM 730 C CA . ASN A 1 90 ? 6.134 7.238 2.745 1.00 83.62 90 ASN A CA 1
ATOM 731 C C . ASN A 1 90 ? 7.152 8.268 2.270 1.00 83.62 90 ASN A C 1
ATOM 733 O O . ASN A 1 90 ? 7.353 9.269 2.958 1.00 83.62 90 ASN A O 1
ATOM 737 N N . LYS A 1 91 ? 7.837 8.041 1.144 1.00 69.56 91 LYS A N 1
ATOM 738 C CA . LYS A 1 91 ? 8.850 8.996 0.701 1.00 69.56 91 LYS A CA 1
ATOM 739 C C . LYS A 1 91 ? 8.200 10.077 -0.135 1.00 69.56 91 LYS A C 1
ATOM 741 O O . LYS A 1 91 ? 7.911 9.907 -1.316 1.00 69.56 91 LYS A O 1
ATOM 746 N N . ASP A 1 92 ? 8.114 11.244 0.480 1.00 56.19 92 ASP A N 1
ATOM 747 C CA . ASP A 1 92 ? 8.193 12.496 -0.239 1.00 56.19 92 ASP A CA 1
ATOM 748 C C . ASP A 1 92 ? 9.548 12.475 -0.969 1.00 56.19 92 ASP A C 1
ATOM 750 O O . ASP A 1 92 ? 10.604 12.611 -0.350 1.00 56.19 92 ASP A O 1
ATOM 754 N N . LEU A 1 93 ? 9.548 12.147 -2.266 1.00 49.97 93 LEU A N 1
ATOM 755 C CA . LEU A 1 93 ? 10.736 12.052 -3.124 1.00 49.97 93 LEU A CA 1
ATOM 756 C C . LEU A 1 93 ? 11.363 13.448 -3.299 1.00 49.97 93 LEU A C 1
ATOM 758 O O . LEU A 1 93 ? 11.552 13.903 -4.415 1.00 49.97 93 LEU A O 1
ATOM 762 N N . SER A 1 94 ? 11.677 14.169 -2.226 1.00 37.41 94 SER A N 1
ATOM 763 C CA . SER A 1 94 ? 12.152 15.555 -2.221 1.00 37.41 94 SER A CA 1
ATOM 764 C C . SER A 1 94 ? 13.395 15.744 -3.091 1.00 37.41 94 SER A C 1
ATOM 766 O O . SER A 1 94 ? 13.483 16.722 -3.829 1.00 37.41 94 SER A O 1
ATOM 768 N N . LYS A 1 95 ? 14.289 14.747 -3.133 1.00 38.75 95 LYS A N 1
ATOM 769 C CA . LYS A 1 95 ? 15.467 14.739 -4.020 1.00 38.75 95 LYS A CA 1
ATOM 770 C C . LYS A 1 95 ? 15.124 14.571 -5.513 1.00 38.75 95 LYS A C 1
ATOM 772 O O . LYS A 1 95 ? 15.926 14.933 -6.366 1.00 38.75 95 LYS A O 1
ATOM 777 N N . TYR A 1 96 ? 13.926 14.078 -5.832 1.00 46.56 96 TYR A N 1
ATOM 778 C CA . TYR A 1 96 ? 13.431 13.845 -7.195 1.00 46.56 96 TYR A CA 1
ATOM 779 C C . TYR A 1 96 ? 12.118 14.594 -7.520 1.00 46.56 96 TYR A C 1
ATOM 781 O O . TYR A 1 96 ? 11.580 14.437 -8.616 1.00 46.56 96 TYR A O 1
ATOM 789 N N . LYS A 1 97 ? 11.627 15.463 -6.618 1.00 44.25 97 LYS A N 1
ATOM 790 C CA . LYS A 1 97 ? 10.395 16.266 -6.765 1.00 44.25 97 LYS A CA 1
ATOM 791 C C . LYS A 1 97 ? 10.411 17.116 -8.034 1.00 44.25 97 LYS A C 1
ATOM 793 O O . LYS A 1 97 ? 9.375 17.290 -8.667 1.00 44.25 97 LYS A O 1
ATOM 798 N N . LYS A 1 98 ? 11.594 17.586 -8.454 1.00 44.69 98 LYS A N 1
ATOM 799 C CA . LYS A 1 98 ? 11.776 18.354 -9.699 1.00 44.69 98 LYS A CA 1
ATOM 800 C C . LYS A 1 98 ? 11.387 17.581 -10.968 1.00 44.69 98 LYS A C 1
ATOM 802 O O . LYS A 1 98 ? 11.061 18.211 -11.968 1.00 44.69 98 LYS A O 1
ATOM 807 N N . TYR A 1 99 ? 11.372 16.249 -10.932 1.00 47.12 99 TYR A N 1
ATOM 808 C CA . TYR A 1 99 ? 11.198 15.406 -12.122 1.00 47.12 99 TYR A CA 1
ATOM 809 C C . TYR A 1 99 ? 9.830 14.712 -12.187 1.00 47.12 99 TYR A C 1
ATOM 811 O O . TYR A 1 99 ? 9.409 14.257 -13.251 1.00 47.12 99 TYR A O 1
ATOM 819 N N . PHE A 1 100 ? 9.084 14.703 -11.080 1.00 45.56 100 PHE A N 1
ATOM 820 C CA . PHE A 1 100 ? 7.770 14.073 -10.970 1.00 45.56 100 PHE A CA 1
ATOM 821 C C . PHE A 1 100 ? 6.681 15.120 -10.705 1.00 45.56 100 PHE A C 1
ATOM 823 O O . PHE A 1 100 ? 6.096 15.177 -9.636 1.00 45.56 100 PHE A O 1
ATOM 830 N N . LYS A 1 101 ? 6.393 15.955 -11.711 1.00 42.88 101 LYS A N 1
ATOM 831 C CA . LYS A 1 101 ? 5.388 17.043 -11.669 1.00 42.88 101 LYS A CA 1
ATOM 832 C C . LYS A 1 101 ? 3.909 16.586 -11.651 1.00 42.88 101 LYS A C 1
ATOM 834 O O . LYS A 1 101 ? 3.030 17.393 -11.922 1.00 42.88 101 LYS A O 1
ATOM 839 N N . ARG A 1 102 ? 3.622 15.303 -11.408 1.00 45.81 102 ARG A N 1
ATOM 840 C CA . ARG A 1 102 ? 2.245 14.799 -11.223 1.00 45.81 102 ARG A CA 1
ATOM 841 C C . ARG A 1 102 ? 2.005 14.575 -9.739 1.00 45.81 102 ARG A C 1
ATOM 843 O O . ARG A 1 102 ? 2.975 14.361 -9.023 1.00 45.81 102 ARG A O 1
ATOM 850 N N . ASP A 1 103 ? 0.742 14.617 -9.327 1.00 45.00 103 ASP A N 1
ATOM 851 C CA . ASP A 1 103 ? 0.213 14.548 -7.954 1.00 45.00 103 ASP A CA 1
ATOM 852 C C . ASP A 1 103 ? 0.512 13.195 -7.250 1.00 45.00 103 ASP A C 1
ATOM 854 O O . ASP A 1 103 ? -0.359 12.488 -6.747 1.00 45.00 103 ASP A O 1
ATOM 858 N N . ARG A 1 104 ? 1.781 12.777 -7.273 1.00 51.47 104 ARG A N 1
ATOM 859 C CA . ARG A 1 104 ? 2.293 11.531 -6.711 1.00 51.47 104 ARG A CA 1
ATOM 860 C C . ARG A 1 104 ? 2.424 11.675 -5.204 1.00 51.47 104 ARG A C 1
ATOM 862 O O . ARG A 1 104 ? 2.847 12.713 -4.708 1.00 51.47 104 ARG A O 1
ATOM 869 N N . GLY A 1 105 ? 2.103 10.600 -4.490 1.00 50.03 105 GLY A N 1
ATOM 870 C CA . GLY A 1 105 ? 2.230 10.533 -3.033 1.00 50.03 105 GLY A CA 1
ATOM 871 C C . GLY A 1 105 ? 0.949 10.845 -2.261 1.00 50.03 105 GLY A C 1
ATOM 872 O O . GLY A 1 105 ? 0.948 10.683 -1.049 1.00 50.03 105 GLY A O 1
ATOM 873 N N . LYS A 1 106 ? -0.156 11.216 -2.926 1.00 58.25 106 LYS A N 1
ATOM 874 C CA . LYS A 1 106 ? -1.461 11.347 -2.254 1.00 58.25 106 LYS A CA 1
ATOM 875 C C . LYS A 1 106 ? -2.136 9.990 -2.054 1.00 58.25 106 LYS A C 1
ATOM 877 O O . LYS A 1 106 ? -2.468 9.647 -0.936 1.00 58.25 106 LYS A O 1
ATOM 882 N N . GLY A 1 107 ? -2.237 9.161 -3.097 1.00 74.50 107 GLY A N 1
ATOM 883 C CA . GLY A 1 107 ? -3.095 7.964 -3.091 1.00 74.50 107 GLY A CA 1
ATOM 884 C C . GLY A 1 107 ? -2.953 7.044 -1.868 1.00 74.50 107 GLY A C 1
ATOM 885 O O . GLY A 1 107 ? -3.885 6.926 -1.080 1.00 74.50 107 GLY A O 1
ATOM 886 N N . LEU A 1 108 ? -1.797 6.390 -1.691 1.00 82.81 108 LEU A N 1
ATOM 887 C CA . LEU A 1 108 ? -1.624 5.429 -0.590 1.00 82.81 108 LEU A CA 1
ATOM 888 C C . LEU A 1 108 ? -1.398 6.100 0.776 1.00 82.81 108 LEU A C 1
ATOM 890 O O . LEU A 1 108 ? -1.819 5.562 1.799 1.00 82.81 108 LEU A O 1
ATOM 894 N N . LYS A 1 109 ? -0.772 7.285 0.801 1.00 87.94 109 LYS A N 1
ATOM 895 C CA . LYS A 1 109 ? -0.552 8.049 2.037 1.00 87.94 109 LYS A CA 1
ATOM 896 C C . LYS A 1 109 ? -1.862 8.592 2.612 1.00 87.94 109 LYS A C 1
ATOM 898 O O . LYS A 1 109 ? -2.011 8.637 3.828 1.00 87.94 109 LYS A O 1
ATOM 903 N N . SER A 1 110 ? -2.830 8.926 1.758 1.00 87.75 110 SER A N 1
ATOM 904 C CA . SER A 1 110 ? -4.153 9.408 2.162 1.00 87.75 110 SER A CA 1
ATOM 905 C C . SER A 1 110 ? -4.909 8.415 3.040 1.00 87.75 110 SER A C 1
ATOM 907 O O . SER A 1 110 ? -5.609 8.862 3.935 1.00 87.75 110 SER A O 1
ATOM 909 N N . PHE A 1 111 ? -4.734 7.099 2.871 1.00 91.56 111 PHE A N 1
ATOM 910 C CA . PHE A 1 111 ? -5.332 6.117 3.789 1.00 91.56 111 PHE A CA 1
ATOM 911 C C . PHE A 1 111 ? -4.795 6.263 5.219 1.00 91.56 111 PHE A C 1
ATOM 913 O O . PHE A 1 111 ? -5.554 6.196 6.182 1.00 91.56 111 PHE A O 1
ATOM 920 N N . GLN A 1 112 ? -3.487 6.503 5.355 1.00 93.50 112 GLN A N 1
ATOM 921 C CA . GLN A 1 112 ? -2.848 6.721 6.655 1.00 93.50 112 GLN A CA 1
ATOM 922 C C . GLN A 1 112 ? -3.287 8.050 7.265 1.00 93.50 112 GLN A C 1
ATOM 924 O O . GLN A 1 112 ? -3.586 8.110 8.453 1.00 93.50 112 GLN A O 1
ATOM 929 N N . ASN A 1 113 ? -3.322 9.109 6.453 1.00 92.62 113 ASN A N 1
ATOM 930 C CA . ASN A 1 113 ? -3.726 10.435 6.910 1.00 92.62 113 ASN A CA 1
ATOM 931 C C . ASN A 1 113 ? -5.194 10.444 7.341 1.00 92.62 113 ASN A C 1
ATOM 933 O O . ASN A 1 113 ? -5.484 10.930 8.423 1.00 92.62 113 ASN A O 1
ATOM 937 N N . PHE A 1 114 ? -6.085 9.816 6.568 1.00 93.94 114 PHE A N 1
ATOM 938 C CA . PHE A 1 114 ? -7.503 9.702 6.905 1.00 93.94 114 PHE A CA 1
ATOM 939 C C . PHE A 1 114 ? -7.716 9.055 8.278 1.00 93.94 114 PHE A C 1
ATOM 941 O O . PHE A 1 114 ? -8.426 9.601 9.114 1.00 93.94 114 PHE A O 1
ATOM 948 N N . ALA A 1 115 ? -7.064 7.917 8.542 1.00 94.06 115 ALA A N 1
ATOM 949 C CA . ALA A 1 115 ? -7.182 7.242 9.834 1.00 94.06 115 ALA A CA 1
ATOM 950 C C . ALA A 1 115 ? -6.733 8.130 11.005 1.00 94.06 115 ALA A C 1
ATOM 952 O O . ALA A 1 115 ? -7.394 8.175 12.040 1.00 94.06 115 ALA A O 1
ATOM 953 N N . LYS A 1 116 ? -5.633 8.868 10.821 1.00 94.44 116 LYS A N 1
ATOM 954 C CA . LYS A 1 116 ? -5.097 9.793 11.828 1.00 94.44 116 LYS A CA 1
ATOM 955 C C . LYS A 1 116 ? -6.004 10.993 12.060 1.00 94.44 116 LYS A C 1
ATOM 957 O O . LYS A 1 116 ? -6.272 11.334 13.203 1.00 94.44 116 LYS A O 1
ATOM 962 N N . GLU A 1 117 ? -6.472 11.618 10.985 1.00 95.25 117 GLU A N 1
ATOM 963 C CA . GLU A 1 117 ? -7.342 12.797 11.033 1.00 95.25 117 GLU A CA 1
ATOM 964 C C . GLU A 1 117 ? -8.697 12.471 11.669 1.00 95.25 117 GLU A C 1
ATOM 966 O O . GLU A 1 117 ? -9.237 13.287 12.411 1.00 95.25 117 GLU A O 1
ATOM 971 N N . CYS A 1 118 ? -9.225 11.267 11.432 1.00 94.81 118 CYS A N 1
ATOM 972 C CA . CYS A 1 118 ? -10.480 10.814 12.029 1.00 94.81 118 CYS A CA 1
ATOM 973 C C . CYS A 1 118 ? -10.326 10.135 13.402 1.00 94.81 118 CYS A C 1
ATOM 975 O O . CYS A 1 118 ? -11.335 9.871 14.050 1.00 94.81 118 CYS A O 1
ATOM 977 N N . GLY A 1 119 ? -9.102 9.844 13.855 1.00 95.31 119 GLY A N 1
ATOM 978 C CA . GLY A 1 119 ? -8.857 9.189 15.145 1.00 95.31 119 GLY A CA 1
ATOM 979 C C . GLY A 1 119 ? -9.259 7.707 15.198 1.00 95.31 119 GLY A C 1
ATOM 980 O O . GLY A 1 119 ? -9.673 7.226 16.252 1.00 95.31 119 GLY A O 1
ATOM 981 N N . TYR A 1 120 ? -9.127 6.972 14.091 1.00 96.81 120 TYR A N 1
ATOM 982 C CA . TYR A 1 120 ? -9.466 5.544 14.003 1.00 96.81 120 TYR A CA 1
ATOM 983 C C . TYR A 1 120 ? -8.228 4.655 14.024 1.00 96.81 120 TYR A C 1
ATOM 985 O O . TYR A 1 120 ? -7.241 4.979 13.360 1.00 96.81 120 TYR A O 1
ATOM 993 N N . ASP A 1 121 ? -8.297 3.492 14.684 1.00 97.62 121 ASP A N 1
ATOM 994 C CA . ASP A 1 121 ? -7.243 2.493 14.496 1.00 97.62 121 ASP A CA 1
ATOM 995 C C . ASP A 1 121 ? -7.275 2.002 13.047 1.00 97.62 121 ASP A C 1
ATOM 997 O O . ASP A 1 121 ? -8.337 1.800 12.444 1.00 97.62 121 ASP A O 1
ATOM 1001 N N . SER A 1 122 ? -6.096 1.802 12.467 1.00 97.50 122 SER A N 1
ATOM 1002 C CA . SER A 1 122 ? -5.976 1.458 11.053 1.00 97.50 122 SER A CA 1
ATOM 1003 C C . SER A 1 122 ? -4.887 0.436 10.811 1.00 97.50 122 SER A C 1
ATOM 1005 O O . SER A 1 122 ? -3.807 0.518 11.380 1.00 97.50 122 SER A O 1
ATOM 1007 N N . GLU A 1 123 ? -5.132 -0.462 9.861 1.00 98.06 123 GLU A N 1
ATOM 1008 C CA . GLU A 1 123 ? -4.115 -1.312 9.242 1.00 98.06 123 GLU A CA 1
ATOM 1009 C C . GLU A 1 123 ? -4.159 -1.091 7.727 1.00 98.06 123 GLU A C 1
ATOM 1011 O O . GLU A 1 123 ? -5.192 -1.297 7.094 1.00 98.06 123 GLU A O 1
ATOM 1016 N N . LEU A 1 124 ? -3.043 -0.675 7.133 1.00 97.62 124 LEU A N 1
ATOM 1017 C CA . LEU A 1 124 ? -2.857 -0.616 5.686 1.00 97.62 124 LEU A CA 1
ATOM 1018 C C . LEU A 1 124 ? -1.784 -1.626 5.292 1.00 97.62 124 LEU A C 1
ATOM 1020 O O . LEU A 1 124 ? -0.618 -1.472 5.643 1.00 97.62 124 LEU A O 1
ATOM 1024 N N . MET A 1 125 ? -2.170 -2.626 4.515 1.00 98.00 125 MET A N 1
ATOM 1025 C CA . MET A 1 125 ? -1.278 -3.626 3.953 1.00 98.00 125 MET A CA 1
ATOM 1026 C C . MET A 1 125 ? -1.181 -3.443 2.446 1.00 98.00 125 MET A C 1
ATOM 1028 O O . MET A 1 125 ? -2.198 -3.355 1.764 1.00 98.00 125 MET A O 1
ATOM 1032 N N . VAL A 1 126 ? 0.042 -3.425 1.926 1.00 97.19 126 VAL A N 1
ATOM 1033 C CA . VAL A 1 126 ? 0.319 -3.358 0.491 1.00 97.19 126 VAL A CA 1
ATOM 1034 C C . VAL A 1 126 ? 1.297 -4.465 0.131 1.00 97.19 126 VAL A C 1
ATOM 1036 O O . VAL A 1 126 ? 2.329 -4.621 0.785 1.00 97.19 126 VAL A O 1
ATOM 1039 N N . ILE A 1 127 ? 0.964 -5.240 -0.895 1.00 97.56 127 ILE A N 1
ATOM 1040 C CA . ILE A 1 127 ? 1.804 -6.306 -1.435 1.00 97.56 127 ILE A CA 1
ATOM 1041 C C . ILE A 1 127 ? 1.956 -6.078 -2.938 1.00 97.56 127 ILE A C 1
ATOM 1043 O O . ILE A 1 127 ? 0.992 -5.727 -3.619 1.00 97.56 127 ILE A O 1
ATOM 1047 N N . SER A 1 128 ? 3.166 -6.249 -3.457 1.00 95.62 128 SER A N 1
ATOM 1048 C CA . SER A 1 128 ? 3.446 -6.229 -4.893 1.00 95.62 128 SER A CA 1
ATOM 1049 C C . SER A 1 128 ? 4.777 -6.921 -5.162 1.00 95.62 128 SER A C 1
ATOM 1051 O O . SER A 1 128 ? 5.736 -6.675 -4.426 1.00 95.62 128 SER A O 1
ATOM 1053 N N . GLY A 1 129 ? 4.837 -7.790 -6.178 1.00 94.81 129 GLY A N 1
ATOM 1054 C CA . GLY A 1 129 ? 5.970 -8.701 -6.341 1.00 94.81 129 GLY A CA 1
ATOM 1055 C C . GLY A 1 129 ? 6.147 -9.542 -5.077 1.00 94.81 129 GLY A C 1
ATOM 1056 O O . GLY A 1 129 ? 5.165 -10.072 -4.553 1.00 94.81 129 GLY A O 1
ATOM 1057 N N . ASN A 1 130 ? 7.362 -9.610 -4.535 1.00 96.50 130 ASN A N 1
ATOM 1058 C CA . ASN A 1 130 ? 7.620 -10.275 -3.250 1.00 96.50 130 A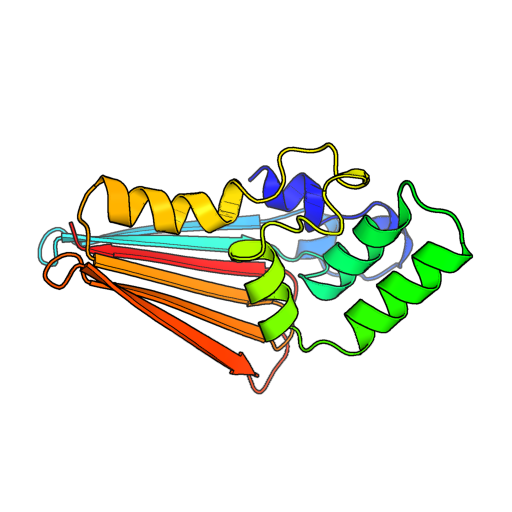SN A CA 1
ATOM 1059 C C . ASN A 1 130 ? 7.615 -9.331 -2.043 1.00 96.50 130 ASN A C 1
ATOM 1061 O O . ASN A 1 130 ? 7.909 -9.746 -0.922 1.00 96.50 130 ASN A O 1
ATOM 1065 N N . GLY A 1 131 ? 7.303 -8.055 -2.246 1.00 97.94 131 GLY A N 1
ATOM 1066 C CA . GLY A 1 131 ? 7.342 -7.051 -1.198 1.00 97.94 131 GLY A CA 1
ATOM 1067 C C . GLY A 1 131 ? 6.040 -6.996 -0.422 1.00 97.94 131 GLY A C 1
ATOM 1068 O O . G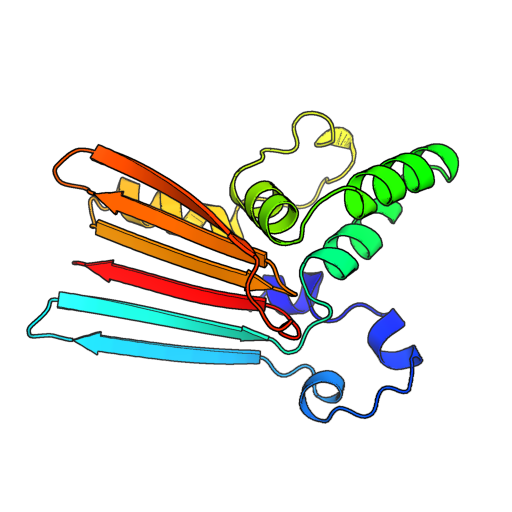LY A 1 131 ? 4.973 -6.897 -1.022 1.00 97.94 131 GLY A O 1
ATOM 1069 N N . ARG A 1 132 ? 6.126 -6.972 0.909 1.00 98.12 132 ARG A N 1
ATOM 1070 C CA . ARG A 1 132 ? 5.002 -6.690 1.802 1.00 98.12 132 ARG A CA 1
ATOM 1071 C C . ARG A 1 132 ? 5.319 -5.497 2.691 1.00 98.12 132 ARG A C 1
ATOM 1073 O O . ARG A 1 132 ? 6.374 -5.423 3.316 1.00 98.12 132 ARG A O 1
ATOM 1080 N N . TYR A 1 133 ? 4.365 -4.582 2.756 1.00 97.62 133 TYR A N 1
ATOM 1081 C CA . TYR A 1 133 ? 4.348 -3.416 3.625 1.00 97.62 133 TYR A CA 1
ATOM 1082 C C . TYR A 1 133 ? 3.093 -3.470 4.490 1.00 97.62 133 TYR A C 1
ATOM 1084 O O . TYR A 1 133 ? 2.003 -3.722 3.976 1.00 97.62 133 TYR A O 1
ATOM 1092 N N . ILE A 1 134 ? 3.236 -3.215 5.786 1.00 98.12 134 ILE A N 1
ATOM 1093 C CA . ILE A 1 134 ? 2.135 -3.070 6.733 1.00 98.12 134 ILE A CA 1
ATOM 1094 C C . ILE A 1 134 ? 2.371 -1.794 7.531 1.00 98.12 134 ILE A C 1
ATOM 1096 O O . ILE A 1 134 ? 3.397 -1.643 8.188 1.00 98.12 134 ILE A O 1
ATOM 1100 N N . PHE A 1 135 ? 1.400 -0.898 7.492 1.00 97.75 135 PHE A N 1
ATOM 1101 C CA . PHE A 1 135 ? 1.286 0.233 8.394 1.00 97.75 135 PHE A CA 1
ATOM 1102 C C . PHE A 1 135 ? 0.165 -0.046 9.388 1.00 97.75 135 PHE A C 1
ATOM 1104 O O . PHE A 1 135 ? -0.917 -0.467 8.977 1.00 97.75 135 PHE A O 1
ATOM 1111 N N . THR A 1 136 ? 0.404 0.232 10.665 1.00 98.06 136 THR A N 1
ATOM 1112 C CA . THR A 1 136 ? -0.635 0.228 11.698 1.00 98.06 136 THR A CA 1
ATOM 1113 C C . THR A 1 136 ? -0.655 1.554 12.439 1.00 98.06 136 THR A C 1
ATOM 1115 O O . THR A 1 136 ? 0.408 2.101 12.736 1.00 98.06 136 THR A O 1
ATOM 1118 N N . TYR A 1 137 ? -1.844 2.031 12.784 1.00 98.00 137 TYR A N 1
ATOM 1119 C CA . TYR A 1 137 ? -2.052 3.204 13.621 1.00 98.00 137 TYR A CA 1
ATOM 1120 C C . TYR A 1 137 ? -2.962 2.846 14.793 1.00 98.00 137 TYR A C 1
ATOM 1122 O O . TYR A 1 137 ? -4.010 2.241 14.578 1.00 98.00 137 TYR A O 1
ATOM 1130 N N . ASP A 1 138 ? -2.517 3.200 15.995 1.00 97.19 138 ASP A N 1
ATOM 1131 C CA . ASP A 1 138 ? -3.253 3.122 17.256 1.00 97.19 138 ASP A CA 1
ATOM 1132 C C . ASP A 1 138 ? -3.662 4.547 17.638 1.00 97.19 138 ASP A C 1
ATOM 1134 O O . ASP A 1 138 ? -2.804 5.383 17.956 1.00 97.19 138 ASP A O 1
ATOM 1138 N N . SER A 1 139 ? -4.959 4.837 17.563 1.00 96.31 139 SER A N 1
ATOM 1139 C CA . SER A 1 139 ? -5.497 6.172 17.806 1.00 96.31 139 SER A CA 1
ATOM 1140 C C . SER A 1 139 ? -5.524 6.532 19.288 1.00 96.31 139 SER A C 1
ATOM 1142 O O . SER A 1 139 ? -5.396 7.707 19.632 1.00 96.31 139 SER A O 1
ATOM 1144 N N . LYS A 1 140 ? -5.592 5.540 20.183 1.00 95.44 140 LYS A N 1
ATOM 1145 C CA . LYS A 1 140 ? -5.575 5.753 21.635 1.00 95.44 140 LYS A CA 1
ATOM 1146 C C . LYS A 1 140 ? -4.207 6.227 22.118 1.00 95.44 140 LYS A C 1
ATOM 1148 O O . LYS A 1 140 ? -4.126 7.126 22.951 1.00 95.44 140 LYS A O 1
ATOM 1153 N N . ASN A 1 141 ? -3.140 5.621 21.604 1.00 96.44 141 ASN A N 1
ATOM 1154 C CA . ASN A 1 141 ? -1.761 5.940 21.983 1.00 96.44 141 ASN A CA 1
ATOM 1155 C C . ASN A 1 141 ? -1.061 6.886 20.994 1.00 96.44 141 ASN A C 1
ATOM 1157 O O . ASN A 1 141 ? 0.114 7.202 21.184 1.00 96.44 141 ASN A O 1
ATOM 1161 N N . LEU A 1 142 ? -1.754 7.306 19.928 1.00 95.19 142 LEU A N 1
ATOM 1162 C CA . LEU A 1 142 ? -1.218 8.115 18.827 1.00 95.19 142 LEU A CA 1
ATOM 1163 C C . LEU A 1 142 ? 0.067 7.524 18.223 1.00 95.19 142 LEU A C 1
ATOM 1165 O O . LEU A 1 142 ? 0.971 8.251 17.802 1.00 95.19 142 LEU A O 1
ATOM 1169 N N . LYS A 1 143 ? 0.162 6.191 18.184 1.00 96.62 143 LYS A N 1
ATOM 1170 C CA . LYS A 1 143 ? 1.373 5.473 17.782 1.00 96.62 143 LYS A CA 1
ATOM 1171 C C . LYS A 1 143 ? 1.197 4.854 16.406 1.00 96.62 143 LYS A C 1
ATOM 1173 O O . LYS A 1 143 ? 0.229 4.146 16.147 1.00 96.62 143 LYS A O 1
ATOM 1178 N N . GLU A 1 144 ? 2.179 5.071 15.540 1.00 95.50 144 GLU A N 1
ATOM 1179 C CA . GLU A 1 144 ? 2.28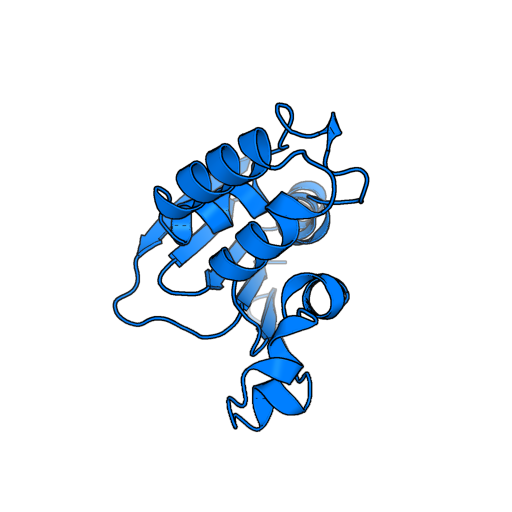2 4.368 14.266 1.00 95.50 144 GLU A CA 1
ATOM 1180 C C . GLU A 1 144 ? 3.394 3.322 14.284 1.00 95.50 144 GLU A C 1
ATOM 1182 O O . GLU A 1 144 ? 4.401 3.459 14.982 1.00 95.50 144 GLU A O 1
ATOM 1187 N N . ASN A 1 145 ? 3.209 2.271 13.494 1.00 96.88 145 ASN A N 1
ATOM 1188 C CA . ASN A 1 145 ? 4.237 1.281 13.232 1.00 96.88 145 ASN A CA 1
ATOM 1189 C C . ASN A 1 145 ? 4.261 0.942 11.742 1.00 96.88 145 ASN A C 1
ATOM 1191 O O . ASN A 1 145 ? 3.221 0.898 11.083 1.00 96.88 145 ASN A O 1
ATOM 1195 N N . ILE A 1 146 ? 5.459 0.697 11.222 1.00 96.56 146 ILE A N 1
ATOM 1196 C CA . ILE A 1 146 ? 5.688 0.253 9.853 1.00 96.56 146 ILE A CA 1
ATOM 1197 C C . ILE A 1 146 ? 6.493 -1.035 9.922 1.00 96.56 146 ILE A C 1
ATOM 1199 O O . ILE A 1 146 ? 7.606 -1.056 10.440 1.00 96.56 146 ILE A O 1
ATOM 1203 N N . ASN A 1 147 ? 5.940 -2.096 9.348 1.00 97.12 147 ASN A N 1
ATOM 1204 C CA . ASN A 1 147 ? 6.627 -3.359 9.156 1.00 97.12 147 ASN A CA 1
ATOM 1205 C C . ASN A 1 147 ? 6.744 -3.650 7.658 1.00 97.12 147 ASN A C 1
ATOM 1207 O O . ASN A 1 147 ? 5.778 -3.520 6.904 1.00 97.12 147 ASN A O 1
ATOM 1211 N N . THR A 1 148 ? 7.936 -4.037 7.224 1.00 96.62 148 THR A N 1
ATOM 1212 C CA . THR A 1 148 ? 8.213 -4.422 5.842 1.00 96.62 148 THR A CA 1
ATOM 1213 C C . THR A 1 148 ? 8.929 -5.753 5.822 1.00 96.62 148 THR A C 1
ATOM 1215 O O . THR A 1 148 ? 9.919 -5.927 6.530 1.00 96.62 148 THR A O 1
ATOM 1218 N N . ASN A 1 149 ? 8.479 -6.670 4.976 1.00 95.94 149 ASN A N 1
ATOM 1219 C CA . ASN A 1 149 ? 9.097 -7.977 4.826 1.00 95.94 149 ASN A CA 1
ATOM 1220 C C . ASN A 1 149 ? 8.967 -8.488 3.389 1.00 95.94 149 ASN A C 1
ATOM 1222 O O . ASN A 1 149 ? 8.208 -7.951 2.582 1.00 95.94 149 ASN A O 1
ATOM 1226 N N . ILE A 1 150 ? 9.712 -9.546 3.084 1.00 96.88 150 ILE A N 1
ATOM 1227 C CA . ILE A 1 150 ? 9.608 -10.272 1.818 1.00 96.88 150 ILE A CA 1
ATOM 1228 C C . ILE A 1 150 ? 8.692 -11.484 2.036 1.00 96.88 150 ILE A C 1
ATOM 1230 O O . ILE A 1 150 ? 8.712 -12.094 3.110 1.00 96.88 150 ILE A O 1
ATOM 1234 N N . ILE A 1 151 ? 7.855 -11.806 1.052 1.00 95.56 151 ILE A N 1
ATOM 1235 C CA . ILE A 1 151 ? 7.018 -13.013 1.031 1.00 95.56 151 ILE A CA 1
ATOM 1236 C C . ILE A 1 151 ? 7.632 -14.085 0.125 1.00 95.56 151 ILE A C 1
ATOM 1238 O O . ILE A 1 151 ? 8.443 -13.788 -0.744 1.00 95.56 151 ILE A O 1
ATOM 1242 N N . LYS A 1 152 ? 7.252 -15.351 0.343 1.00 94.25 152 LYS A N 1
ATOM 1243 C CA . LYS A 1 152 ? 7.860 -16.506 -0.342 1.00 94.25 152 LYS A CA 1
ATOM 1244 C C . LYS A 1 152 ? 7.617 -16.526 -1.855 1.00 94.25 152 LYS A C 1
ATOM 1246 O O . LYS A 1 152 ? 8.465 -17.019 -2.590 1.00 94.25 152 LYS A O 1
ATOM 1251 N N . TYR A 1 153 ? 6.451 -16.059 -2.291 1.00 92.00 153 TYR A N 1
ATOM 1252 C CA . TYR A 1 153 ? 6.030 -16.111 -3.685 1.00 92.00 153 TYR A CA 1
ATOM 1253 C C . TYR A 1 153 ? 5.625 -14.725 -4.156 1.00 92.00 153 TYR A C 1
ATOM 1255 O O . TYR A 1 153 ? 4.934 -14.005 -3.433 1.00 92.00 153 TYR A O 1
ATOM 1263 N N . ASP A 1 154 ? 6.033 -14.394 -5.372 1.00 91.25 154 ASP A N 1
ATOM 1264 C CA . ASP A 1 154 ? 5.691 -13.138 -6.016 1.00 91.25 154 ASP A CA 1
ATOM 1265 C C . ASP A 1 154 ? 4.197 -13.103 -6.341 1.00 91.25 154 ASP A C 1
ATOM 1267 O O . ASP A 1 154 ? 3.612 -14.098 -6.780 1.00 91.25 154 ASP A O 1
ATOM 1271 N N . ILE A 1 155 ? 3.587 -11.934 -6.166 1.00 91.31 155 ILE A N 1
ATOM 1272 C CA . ILE A 1 155 ? 2.274 -11.650 -6.732 1.00 91.31 155 ILE A CA 1
ATOM 1273 C C . ILE A 1 155 ? 2.403 -10.718 -7.930 1.00 91.31 155 ILE A C 1
ATOM 1275 O O . ILE A 1 155 ? 3.177 -9.757 -7.926 1.00 91.31 155 ILE A O 1
ATOM 1279 N N . ASP A 1 156 ? 1.576 -10.976 -8.936 1.00 87.38 156 ASP A N 1
ATOM 1280 C CA . ASP A 1 156 ? 1.339 -10.025 -10.011 1.00 87.38 156 ASP A CA 1
ATOM 1281 C C . ASP A 1 156 ? 0.617 -8.781 -9.481 1.00 87.38 156 ASP A C 1
ATOM 1283 O O . ASP A 1 156 ? -0.225 -8.874 -8.582 1.00 87.38 156 ASP A O 1
ATOM 1287 N N . GLY A 1 157 ? 0.910 -7.631 -10.092 1.00 90.50 157 GLY A N 1
ATOM 1288 C CA . GLY A 1 157 ? 0.225 -6.373 -9.820 1.00 90.50 157 GLY A CA 1
ATOM 1289 C C . GLY A 1 157 ? 0.380 -5.869 -8.391 1.00 90.50 157 GLY A C 1
ATOM 1290 O O . GLY A 1 157 ? 1.463 -5.948 -7.799 1.00 90.50 157 GLY A O 1
ATOM 1291 N N . MET A 1 158 ? -0.682 -5.271 -7.860 1.00 93.19 158 MET A N 1
ATOM 1292 C CA . MET A 1 158 ? -0.693 -4.667 -6.531 1.00 93.19 158 MET A CA 1
ATOM 1293 C C . MET A 1 158 ? -1.933 -5.084 -5.744 1.00 93.19 158 MET A C 1
ATOM 1295 O O . MET A 1 158 ? -3.063 -4.846 -6.161 1.00 93.19 158 MET A O 1
ATOM 1299 N N . PHE A 1 159 ? -1.703 -5.669 -4.571 1.00 95.75 159 PHE A N 1
ATOM 1300 C CA . PHE A 1 159 ? -2.723 -5.976 -3.575 1.00 95.75 159 PHE A CA 1
ATOM 1301 C C . PHE A 1 159 ? -2.674 -4.941 -2.458 1.00 95.75 159 PHE A C 1
ATOM 1303 O O . PHE A 1 159 ? -1.617 -4.685 -1.883 1.00 95.75 159 PHE A O 1
ATOM 1310 N N . ILE A 1 160 ? -3.821 -4.361 -2.126 1.00 96.31 160 ILE A N 1
ATOM 1311 C CA . ILE A 1 160 ? -3.967 -3.384 -1.051 1.00 96.31 160 ILE A CA 1
ATOM 1312 C C . ILE A 1 160 ? -5.120 -3.841 -0.170 1.00 96.31 160 ILE A C 1
ATOM 1314 O O . ILE A 1 160 ? -6.227 -4.033 -0.658 1.00 96.31 160 ILE A O 1
ATOM 1318 N N . LYS A 1 161 ? -4.889 -3.962 1.131 1.00 97.69 161 LYS A N 1
ATOM 1319 C CA . LYS A 1 161 ? -5.935 -4.144 2.138 1.00 97.69 161 LYS A CA 1
ATOM 1320 C C . LYS A 1 161 ? -5.866 -2.977 3.105 1.00 97.69 161 LYS A C 1
ATOM 1322 O O . LYS A 1 161 ? -4.811 -2.707 3.669 1.00 97.69 161 LYS A O 1
ATOM 1327 N N . TRP A 1 162 ? -6.992 -2.326 3.331 1.00 97.81 162 TRP A N 1
ATOM 1328 C CA . TRP A 1 162 ? -7.137 -1.281 4.325 1.00 97.81 162 TRP A CA 1
ATOM 1329 C C . TRP A 1 162 ? -8.253 -1.649 5.290 1.00 97.81 162 TRP A C 1
ATOM 1331 O O . TRP A 1 162 ? -9.379 -1.917 4.877 1.00 97.81 162 TRP A O 1
ATOM 1341 N N . LYS A 1 163 ? -7.917 -1.703 6.573 1.00 97.94 163 LYS A N 1
ATOM 1342 C CA . LYS A 1 163 ? -8.840 -1.942 7.673 1.00 97.94 163 LYS A CA 1
ATOM 1343 C C . LYS A 1 163 ? -8.896 -0.690 8.538 1.00 97.94 163 LYS A C 1
ATOM 1345 O O . LYS A 1 163 ? -7.846 -0.166 8.904 1.00 97.94 163 LYS A O 1
ATOM 1350 N N . LEU A 1 164 ? -10.109 -0.284 8.890 1.00 97.81 164 LEU A N 1
ATOM 1351 C CA . LEU A 1 164 ? -10.416 0.745 9.874 1.00 97.81 164 LEU A CA 1
ATOM 1352 C C . LEU A 1 164 ? -11.282 0.159 10.986 1.00 97.81 164 LEU A C 1
ATOM 1354 O O . LEU A 1 164 ? -12.248 -0.554 10.708 1.00 97.81 164 LEU A O 1
ATOM 1358 N N . GLN A 1 165 ? -10.945 0.512 12.218 1.00 96.62 165 GLN A N 1
ATOM 1359 C CA . GLN A 1 165 ? -11.739 0.255 13.412 1.00 96.62 165 GLN A CA 1
ATOM 1360 C C . GLN A 1 165 ? -12.414 1.573 13.813 1.00 96.62 165 GLN A C 1
ATOM 1362 O O . GLN A 1 165 ? -11.731 2.517 14.212 1.00 96.62 165 GLN A O 1
ATOM 1367 N N . LEU A 1 166 ? -13.737 1.641 13.625 1.00 90.69 166 LEU A N 1
ATOM 1368 C CA . LEU A 1 166 ? -14.562 2.842 13.824 1.00 90.69 166 LEU A CA 1
ATOM 1369 C C . LEU A 1 166 ? -15.096 2.975 15.256 1.00 90.69 166 LEU A C 1
ATOM 1371 O O . LEU A 1 166 ? -15.340 1.928 15.906 1.00 90.69 166 LEU A O 1
#